Protein AF-A0A661XDH1-F1 (afdb_monomer)

Foldseek 3Di:
DDPDDPQAAAEFAFDPPVDDDTDADAAAQEERAQAQAERYEYDHLGAYEHEHYEGPHHNNGHYDYDPSNPVRYHYYHYHD

pLDDT: mean 85.47, std 15.73, range [36.56, 97.94]

Structure (mmCIF, N/CA/C/O backbone):
data_AF-A0A661XDH1-F1
#
_entry.id   AF-A0A661XDH1-F1
#
loop_
_atom_site.group_PDB
_atom_site.id
_atom_site.type_symbol
_atom_site.label_atom_id
_atom_site.label_alt_id
_atom_site.label_comp_id
_atom_site.label_asym_id
_atom_site.label_entity_id
_atom_site.label_seq_id
_atom_site.pdbx_PDB_ins_code
_atom_site.Cartn_x
_atom_site.Cartn_y
_atom_site.Cartn_z
_atom_site.occupancy
_atom_site.B_iso_or_equiv
_atom_site.auth_seq_id
_atom_site.auth_comp_id
_atom_site.auth_asym_id
_atom_site.auth_atom_id
_atom_site.pdbx_PDB_model_num
ATOM 1 N N . MET A 1 1 ? -0.031 -10.378 -29.270 1.00 36.56 1 MET A N 1
ATOM 2 C CA . MET A 1 1 ? 0.038 -9.048 -28.627 1.00 36.56 1 MET A CA 1
ATOM 3 C C . MET A 1 1 ? -0.524 -9.188 -27.221 1.00 36.56 1 MET A C 1
ATOM 5 O O . MET A 1 1 ? -1.721 -9.407 -27.085 1.00 36.56 1 MET A O 1
ATOM 9 N N . LEU A 1 2 ? 0.326 -9.203 -26.189 1.00 40.00 2 LEU A N 1
ATOM 10 C CA . LEU A 1 2 ? -0.155 -9.216 -24.805 1.00 40.00 2 LEU A CA 1
ATOM 11 C C . LEU A 1 2 ? -0.692 -7.820 -24.478 1.00 40.00 2 LEU A C 1
ATOM 13 O O . LEU A 1 2 ? 0.076 -6.864 -24.428 1.00 40.00 2 LEU A O 1
ATOM 17 N N . HIS A 1 3 ? -2.003 -7.706 -24.278 1.00 40.66 3 HIS A N 1
ATOM 18 C CA . HIS A 1 3 ? -2.600 -6.513 -23.693 1.00 40.66 3 HIS A CA 1
ATOM 19 C C . HIS A 1 3 ? -2.131 -6.430 -22.237 1.00 40.66 3 HIS A C 1
ATOM 21 O O . HIS A 1 3 ? -2.597 -7.187 -21.386 1.00 40.66 3 HIS A O 1
ATOM 27 N N . SER A 1 4 ? -1.164 -5.554 -21.957 1.00 46.66 4 SER A N 1
ATOM 28 C CA . SER A 1 4 ? -0.858 -5.166 -20.584 1.00 46.66 4 SER A CA 1
ATOM 29 C C . SER A 1 4 ? -2.095 -4.460 -20.039 1.00 46.66 4 SER A C 1
ATOM 31 O O . SER A 1 4 ? -2.512 -3.441 -20.589 1.00 46.66 4 SER A O 1
ATOM 33 N N . ALA A 1 5 ? -2.724 -5.026 -19.007 1.00 49.94 5 ALA A N 1
ATOM 34 C CA . ALA A 1 5 ? -3.772 -4.325 -18.279 1.00 49.94 5 ALA A CA 1
ATOM 35 C C . ALA A 1 5 ? -3.215 -2.972 -17.791 1.00 49.94 5 ALA A C 1
ATOM 37 O O . ALA A 1 5 ? -2.027 -2.902 -17.452 1.00 49.94 5 ALA A O 1
ATOM 38 N N . PRO A 1 6 ? -4.024 -1.898 -17.782 1.00 53.50 6 PRO A N 1
ATOM 39 C CA . PRO A 1 6 ? -3.574 -0.608 -17.281 1.00 53.50 6 PRO A CA 1
ATOM 40 C C . PRO A 1 6 ? -3.061 -0.754 -15.838 1.00 53.50 6 PRO A C 1
ATOM 42 O O . PRO A 1 6 ? -3.626 -1.544 -15.074 1.00 53.50 6 PRO A O 1
ATOM 45 N N . PRO A 1 7 ? -1.995 -0.028 -15.460 1.00 61.97 7 PRO A N 1
ATOM 46 C CA . PRO A 1 7 ? -1.404 -0.117 -14.130 1.00 61.97 7 PRO A CA 1
ATOM 47 C C . PRO A 1 7 ? -2.457 0.186 -13.057 1.00 61.97 7 PRO A C 1
ATOM 49 O O . PRO A 1 7 ? -3.035 1.273 -13.022 1.00 61.97 7 PRO A O 1
ATOM 52 N N . VAL A 1 8 ? -2.729 -0.788 -12.185 1.00 76.12 8 VAL A N 1
ATOM 53 C CA . VAL A 1 8 ? -3.614 -0.612 -11.030 1.00 76.12 8 VAL A CA 1
ATOM 54 C C . VAL A 1 8 ? -2.738 -0.193 -9.860 1.00 76.12 8 VAL A C 1
ATOM 56 O O . VAL A 1 8 ? -1.941 -0.992 -9.371 1.00 76.12 8 VAL A O 1
ATOM 59 N N . GLN A 1 9 ? -2.891 1.055 -9.419 1.00 84.25 9 GLN A N 1
ATOM 60 C CA . GLN A 1 9 ? -2.245 1.611 -8.228 1.00 84.25 9 GLN A CA 1
ATOM 61 C C . GLN A 1 9 ? -3.309 2.080 -7.239 1.00 84.25 9 GLN A C 1
ATOM 63 O O . GLN A 1 9 ? -4.325 2.656 -7.635 1.00 84.25 9 GLN A O 1
ATOM 68 N N . ALA A 1 10 ? -3.063 1.887 -5.945 1.00 85.69 10 ALA A N 1
ATOM 69 C CA . ALA A 1 10 ? -3.898 2.477 -4.906 1.00 85.69 10 ALA A CA 1
ATOM 70 C C . ALA A 1 10 ? -3.290 3.806 -4.446 1.00 85.69 10 ALA A C 1
ATOM 72 O O . ALA A 1 10 ? -2.126 3.859 -4.043 1.00 85.69 10 ALA A O 1
ATOM 73 N N . ARG A 1 11 ? -4.086 4.878 -4.469 1.00 90.06 11 ARG A N 1
ATOM 74 C CA . ARG A 1 11 ? -3.700 6.181 -3.918 1.00 90.06 11 ARG A CA 1
ATOM 75 C C . ARG A 1 11 ? -4.646 6.566 -2.785 1.00 90.06 11 ARG A C 1
ATOM 77 O O . ARG A 1 11 ? -5.856 6.617 -2.988 1.00 90.06 11 ARG A O 1
ATOM 84 N N . ILE A 1 12 ? -4.087 6.849 -1.613 1.00 87.06 12 ILE A N 1
ATOM 85 C CA . ILE A 1 12 ? -4.817 7.290 -0.420 1.00 87.06 12 ILE A CA 1
ATOM 86 C C . ILE A 1 12 ? -4.291 8.677 -0.045 1.00 87.06 12 ILE A C 1
ATOM 88 O O . ILE A 1 12 ? -3.099 8.843 0.199 1.00 87.06 12 ILE A O 1
ATOM 92 N N . ILE A 1 13 ? -5.174 9.673 -0.031 1.00 85.88 13 ILE A N 1
ATOM 93 C CA . ILE A 1 13 ? -4.829 11.070 0.252 1.00 85.88 13 ILE A CA 1
ATOM 94 C C . ILE A 1 13 ? -5.705 11.530 1.411 1.00 85.88 13 ILE A C 1
ATOM 96 O O . ILE A 1 13 ? -6.936 11.456 1.326 1.00 85.88 13 ILE A O 1
ATOM 100 N N . GLY A 1 14 ? -5.085 11.960 2.505 1.00 79.31 14 GLY A N 1
ATOM 101 C CA . GLY A 1 14 ? -5.830 12.573 3.597 1.00 79.31 14 GLY A CA 1
ATOM 102 C C . GLY A 1 14 ? -6.256 13.994 3.234 1.00 79.31 14 GLY A C 1
ATOM 103 O O . GLY A 1 14 ? -5.720 14.624 2.327 1.00 79.31 14 GLY A O 1
ATOM 104 N N . HIS A 1 15 ? -7.296 14.477 3.905 1.00 73.12 15 HIS A N 1
ATOM 105 C CA . HIS A 1 15 ? -7.821 15.823 3.702 1.00 73.12 15 HIS A CA 1
ATOM 106 C C . HIS A 1 15 ? -7.648 16.639 4.986 1.00 73.12 15 HIS A C 1
ATOM 108 O O . HIS A 1 15 ? -7.697 16.072 6.087 1.00 73.12 15 HIS A O 1
ATOM 114 N N . PRO A 1 16 ? -7.438 17.962 4.874 1.00 66.50 16 PRO A N 1
ATOM 115 C CA . PRO A 1 16 ? -7.385 18.837 6.032 1.00 66.50 16 PRO A CA 1
ATOM 116 C C . PRO A 1 16 ? -8.704 18.782 6.827 1.00 66.50 16 PRO A C 1
ATOM 118 O O . PRO A 1 16 ? -9.774 18.587 6.251 1.00 66.50 16 PRO A O 1
ATOM 121 N N . PRO A 1 17 ? -8.646 18.993 8.153 1.00 61.34 17 PRO A N 1
ATOM 122 C CA . PRO A 1 17 ? -9.752 18.734 9.084 1.00 61.34 17 PRO A CA 1
ATOM 123 C C . PRO A 1 17 ? -11.022 19.574 8.858 1.00 61.34 17 PRO A C 1
ATOM 125 O O . PRO A 1 17 ? -12.050 19.291 9.463 1.00 61.34 17 PRO A O 1
ATOM 128 N N . HIS A 1 18 ? -10.976 20.593 7.995 1.00 65.56 18 HIS A N 1
ATOM 129 C CA . HIS A 1 18 ? -12.103 21.490 7.715 1.00 65.56 18 HIS A CA 1
ATOM 130 C C . HIS A 1 18 ? -12.903 21.105 6.461 1.00 65.56 18 HIS A C 1
ATOM 132 O O . HIS A 1 18 ? -13.819 21.827 6.072 1.00 65.56 18 HIS A O 1
ATOM 138 N N . SER A 1 19 ? -12.565 19.994 5.803 1.00 56.91 19 SER A N 1
ATOM 139 C CA . SER A 1 19 ? -13.142 19.617 4.511 1.00 56.91 19 SER A CA 1
ATOM 140 C C . SER A 1 19 ? -13.659 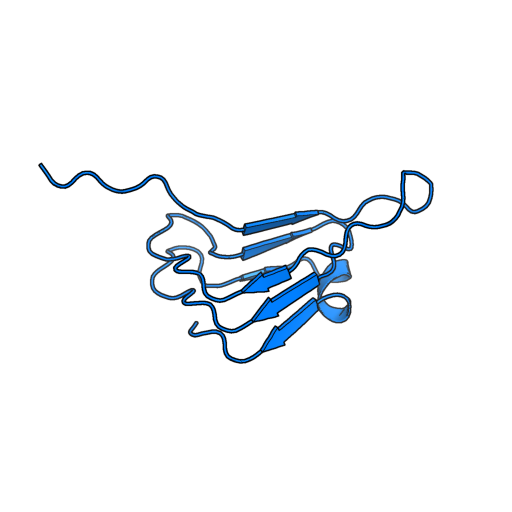18.181 4.551 1.00 56.91 19 SER A C 1
ATOM 142 O O . SER A 1 19 ? -12.882 17.251 4.370 1.00 56.91 19 SER A O 1
ATOM 144 N N . ALA A 1 20 ? -14.977 18.028 4.732 1.00 57.62 20 ALA A N 1
ATOM 145 C CA . ALA A 1 20 ? -15.722 16.762 4.674 1.00 57.62 20 ALA A CA 1
ATOM 146 C C . ALA A 1 20 ? -15.294 15.681 5.705 1.00 57.62 20 ALA A C 1
ATOM 148 O O . A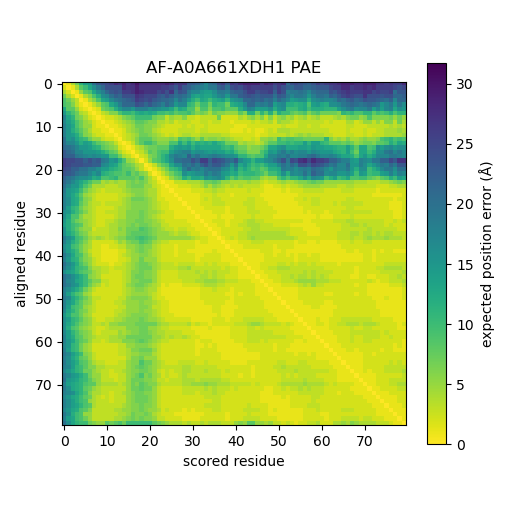LA A 1 20 ? -14.196 15.719 6.260 1.00 57.62 20 ALA A O 1
ATOM 149 N N . PRO A 1 21 ? -16.163 14.702 6.026 1.00 57.75 21 PRO A N 1
ATOM 150 C CA . PRO A 1 21 ? -15.757 13.553 6.831 1.00 57.75 21 PRO A CA 1
ATOM 151 C C . PRO A 1 21 ? -14.570 12.833 6.178 1.00 57.75 21 PRO A C 1
ATOM 153 O O . PRO A 1 21 ? -14.570 12.577 4.973 1.00 57.75 21 PRO A O 1
ATOM 156 N N . GLN A 1 22 ? -13.561 12.498 6.985 1.00 64.50 22 GLN A N 1
ATOM 157 C CA . GLN A 1 22 ? -12.387 11.755 6.534 1.00 64.50 22 GLN A CA 1
ATOM 158 C C . GLN A 1 22 ? -12.821 10.424 5.908 1.00 64.50 22 GLN A C 1
ATOM 160 O O . GLN A 1 22 ? -13.376 9.549 6.573 1.00 64.50 22 GLN A O 1
ATOM 165 N N . SER A 1 23 ? -12.569 10.278 4.608 1.00 71.88 23 SER A N 1
ATOM 166 C CA . SER A 1 23 ? -12.720 9.008 3.904 1.00 71.88 23 SER A CA 1
ATOM 167 C C . SER A 1 23 ? -11.754 7.985 4.503 1.00 71.88 23 SER A C 1
ATOM 169 O O . SER A 1 23 ? -10.557 8.254 4.602 1.00 71.88 23 SER A O 1
ATOM 171 N N . TYR A 1 24 ? -12.269 6.816 4.896 1.00 83.50 24 TYR A N 1
ATOM 172 C CA . TYR A 1 24 ? -11.468 5.701 5.409 1.00 83.50 24 TYR A CA 1
ATOM 173 C C . TYR A 1 24 ? -11.491 4.524 4.416 1.00 83.50 24 TYR A C 1
ATOM 175 O O . TYR A 1 24 ? -12.272 3.576 4.580 1.00 83.50 24 TYR A O 1
ATOM 183 N N . PRO A 1 25 ? -10.692 4.588 3.333 1.00 89.62 25 PRO A N 1
ATOM 184 C CA . PRO A 1 25 ? -10.681 3.579 2.283 1.00 89.62 25 PRO A CA 1
ATOM 185 C C . PRO A 1 25 ? -10.232 2.203 2.787 1.00 89.62 25 PRO A C 1
ATOM 187 O O . PRO A 1 25 ? -9.378 2.065 3.667 1.00 89.62 25 PRO A O 1
ATOM 190 N N . ARG A 1 26 ? -10.802 1.161 2.171 1.00 94.31 26 ARG A N 1
ATOM 191 C CA . ARG A 1 26 ? -10.426 -0.241 2.391 1.00 94.31 26 ARG A CA 1
ATOM 192 C C . ARG A 1 26 ? -9.973 -0.866 1.076 1.00 94.31 26 ARG A C 1
ATOM 194 O O . ARG A 1 26 ? -10.802 -1.118 0.204 1.00 94.31 26 ARG A O 1
ATOM 201 N N . VAL A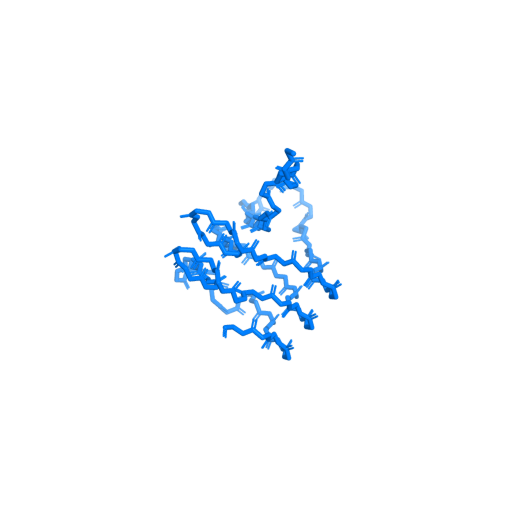 1 27 ? -8.680 -1.146 0.960 1.00 94.06 27 VAL A N 1
ATOM 202 C CA . VAL A 1 27 ? -8.064 -1.815 -0.193 1.00 94.06 27 VAL A CA 1
ATOM 203 C C . VAL A 1 27 ? -7.799 -3.266 0.194 1.00 94.06 27 VAL A C 1
ATOM 205 O O . VAL A 1 27 ? -6.912 -3.540 1.002 1.00 94.06 27 VAL A O 1
ATOM 208 N N . ARG A 1 28 ? -8.589 -4.202 -0.339 1.00 96.69 28 ARG A N 1
ATOM 209 C CA . ARG A 1 28 ? -8.507 -5.617 0.055 1.00 96.69 28 ARG A CA 1
ATOM 210 C C . ARG A 1 28 ? -8.713 -6.601 -1.079 1.00 96.69 28 ARG A C 1
ATOM 212 O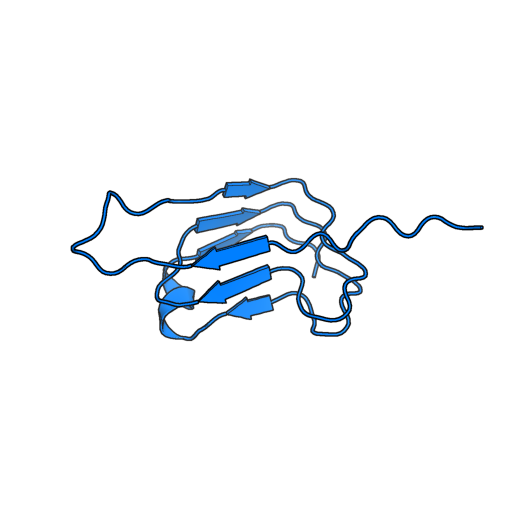 O . ARG A 1 28 ? -9.559 -6.351 -1.933 1.00 96.69 28 ARG A O 1
ATOM 219 N N . ASN A 1 29 ? -7.985 -7.719 -1.038 1.00 96.19 29 ASN A N 1
ATOM 220 C CA . ASN A 1 29 ? -8.052 -8.809 -2.021 1.00 96.19 29 ASN A CA 1
ATOM 221 C C . ASN A 1 29 ? -7.742 -8.379 -3.469 1.00 96.19 29 ASN A C 1
ATOM 223 O O . ASN A 1 29 ? -8.370 -8.868 -4.407 1.00 96.19 29 ASN A O 1
ATOM 227 N N . ASN A 1 30 ? -6.786 -7.463 -3.672 1.00 94.19 30 ASN A N 1
ATOM 228 C CA . ASN A 1 30 ? -6.408 -6.987 -5.009 1.00 94.19 30 ASN A CA 1
ATOM 229 C C . ASN A 1 30 ? -5.035 -7.488 -5.469 1.00 94.19 30 ASN A C 1
ATOM 231 O O . ASN A 1 30 ? -4.142 -7.803 -4.680 1.00 94.19 30 ASN A O 1
ATOM 235 N N . HIS A 1 31 ? -4.853 -7.475 -6.789 1.00 94.81 31 HIS A N 1
ATOM 236 C CA . HIS A 1 31 ? -3.585 -7.714 -7.472 1.00 94.81 31 HIS A CA 1
ATOM 237 C C . HIS A 1 31 ? -3.027 -6.381 -7.982 1.00 94.81 31 HIS A C 1
ATOM 239 O O . HIS A 1 31 ? -3.331 -5.963 -9.094 1.00 94.81 31 HIS A O 1
ATOM 245 N N . ILE A 1 32 ? -2.208 -5.724 -7.163 1.00 94.50 32 ILE A N 1
ATOM 246 C CA . ILE A 1 32 ? -1.626 -4.403 -7.433 1.00 94.50 32 ILE A CA 1
ATOM 247 C C . ILE A 1 32 ? -0.132 -4.621 -7.704 1.00 94.50 32 ILE A C 1
ATOM 249 O O . ILE A 1 32 ? 0.715 -4.402 -6.844 1.00 94.50 32 ILE A O 1
ATOM 253 N N . ASN A 1 33 ? 0.192 -5.178 -8.868 1.00 92.38 33 ASN A N 1
ATOM 254 C CA . ASN A 1 33 ? 1.540 -5.632 -9.223 1.00 92.38 33 ASN A CA 1
ATOM 255 C C . ASN A 1 33 ? 1.943 -5.160 -10.618 1.00 92.38 33 ASN A C 1
ATOM 257 O O . ASN A 1 33 ? 1.085 -4.753 -11.398 1.00 92.38 33 ASN A O 1
ATOM 261 N N . LYS A 1 34 ? 3.240 -5.282 -10.931 1.00 91.88 34 LYS A N 1
ATOM 262 C CA . LYS A 1 34 ? 3.807 -4.967 -12.253 1.00 91.88 34 LYS A CA 1
ATOM 263 C C . LYS A 1 34 ? 3.584 -3.514 -12.677 1.00 91.88 34 LYS A C 1
ATOM 265 O O . LYS A 1 34 ? 3.473 -3.233 -13.864 1.00 91.88 34 LYS A O 1
ATOM 270 N N . ASN A 1 35 ? 3.522 -2.599 -11.711 1.00 88.50 35 ASN A N 1
ATOM 271 C CA . ASN A 1 35 ? 3.523 -1.168 -11.977 1.00 88.50 35 ASN A CA 1
ATOM 272 C C . ASN A 1 35 ? 4.959 -0.631 -12.053 1.00 88.50 35 ASN A C 1
ATOM 274 O O . ASN A 1 35 ? 5.845 -1.102 -11.336 1.00 88.50 35 ASN A O 1
ATOM 278 N N . ASP A 1 36 ? 5.152 0.431 -12.836 1.00 92.00 36 ASP A N 1
ATOM 279 C CA . ASP A 1 36 ? 6.442 1.130 -12.962 1.00 92.00 36 ASP A CA 1
ATOM 280 C C . ASP A 1 36 ? 6.827 1.945 -11.710 1.00 92.00 36 ASP A C 1
ATOM 282 O O . ASP A 1 36 ? 7.985 2.310 -11.532 1.00 92.00 36 ASP A O 1
ATOM 286 N N . CYS A 1 37 ? 5.872 2.218 -10.814 1.00 89.69 37 CYS A N 1
ATOM 287 C CA . CYS A 1 37 ? 6.110 2.903 -9.537 1.00 89.69 37 CYS A CA 1
ATOM 288 C C . CYS A 1 37 ? 5.768 1.982 -8.354 1.00 89.69 37 CYS A C 1
ATOM 290 O O . CYS A 1 37 ? 6.119 0.806 -8.363 1.00 89.69 37 CYS A O 1
ATOM 292 N N . TRP A 1 38 ? 5.107 2.516 -7.324 1.00 93.81 38 TRP A N 1
ATOM 293 C CA . TRP A 1 38 ? 4.677 1.782 -6.138 1.00 93.81 38 TRP A CA 1
ATOM 294 C C . TRP A 1 38 ? 3.309 1.131 -6.328 1.00 93.81 38 TRP A C 1
ATOM 296 O O . TRP A 1 38 ? 2.486 1.622 -7.103 1.00 93.81 38 TRP A O 1
ATOM 306 N N . ALA A 1 39 ? 3.033 0.078 -5.560 1.00 94.94 39 ALA A N 1
ATOM 307 C CA . ALA A 1 39 ? 1.692 -0.500 -5.490 1.00 94.94 39 ALA A CA 1
ATOM 308 C C . ALA A 1 39 ? 0.709 0.457 -4.788 1.00 94.94 39 ALA A C 1
ATOM 310 O O . ALA A 1 39 ? -0.368 0.770 -5.303 1.00 94.94 39 ALA A O 1
ATOM 311 N N . VAL A 1 40 ? 1.096 0.941 -3.605 1.00 95.69 40 VAL A N 1
ATOM 312 C CA . VAL A 1 40 ? 0.267 1.806 -2.763 1.00 95.69 40 VAL A CA 1
ATOM 313 C C . VAL A 1 40 ? 1.024 3.084 -2.427 1.00 95.69 40 VAL A C 1
ATOM 315 O O . VAL A 1 40 ? 2.126 3.035 -1.877 1.00 95.69 40 VAL A O 1
ATOM 318 N N . ARG A 1 41 ? 0.402 4.232 -2.712 1.00 94.88 41 ARG A N 1
ATOM 319 C CA . ARG A 1 41 ? 0.888 5.554 -2.307 1.00 94.88 41 ARG A CA 1
ATOM 320 C C . ARG A 1 41 ? -0.062 6.190 -1.295 1.00 94.88 41 ARG A C 1
ATOM 322 O O . ARG A 1 41 ? -1.245 6.355 -1.597 1.00 94.88 41 ARG A O 1
ATOM 329 N N . VAL A 1 42 ? 0.459 6.573 -0.132 1.00 93.56 42 VAL A N 1
ATOM 330 C CA . VAL A 1 42 ? -0.294 7.250 0.933 1.00 93.56 42 VAL A CA 1
ATOM 331 C C . VAL A 1 42 ? 0.372 8.579 1.273 1.00 93.56 42 VAL A C 1
ATOM 333 O O . VAL A 1 42 ? 1.570 8.608 1.555 1.00 93.56 42 VAL A O 1
ATOM 336 N N . CYS A 1 43 ? -0.388 9.673 1.203 1.00 91.69 43 CYS A N 1
ATOM 337 C CA . CYS A 1 43 ? 0.099 11.032 1.449 1.00 91.69 43 CYS A CA 1
ATOM 338 C C . CYS A 1 43 ? -0.909 11.863 2.264 1.00 91.69 43 CYS A C 1
ATOM 340 O O . CYS A 1 43 ? -2.084 11.502 2.366 1.00 91.69 43 CYS A O 1
ATOM 342 N N . ASP A 1 44 ? -0.445 12.994 2.801 1.00 89.69 44 ASP A N 1
ATOM 343 C CA . ASP A 1 44 ? -1.261 14.058 3.407 1.00 89.69 44 ASP A CA 1
ATOM 344 C C . ASP A 1 44 ? -2.131 13.589 4.583 1.00 89.69 44 ASP A C 1
ATOM 346 O O . ASP A 1 44 ? -3.329 13.860 4.639 1.00 89.69 44 ASP A O 1
ATOM 350 N N . ARG A 1 45 ? -1.532 12.864 5.537 1.00 89.31 45 ARG A N 1
ATOM 351 C CA . ARG A 1 45 ? -2.224 12.193 6.661 1.00 89.31 45 ARG A CA 1
ATOM 352 C C . ARG A 1 45 ? -3.273 11.170 6.214 1.00 89.31 45 ARG A C 1
ATOM 354 O O . ARG A 1 45 ? -4.225 10.893 6.947 1.00 89.31 45 ARG A O 1
ATOM 361 N N . GLY A 1 46 ? -3.114 10.603 5.021 1.00 90.31 46 GLY A N 1
ATOM 362 C CA . GLY A 1 46 ? -3.993 9.571 4.487 1.00 90.31 46 GLY A CA 1
ATOM 363 C C . GLY A 1 46 ? -4.070 8.357 5.411 1.00 90.31 46 GLY A C 1
ATOM 364 O O . GLY A 1 46 ? -3.056 7.863 5.894 1.00 90.31 46 GLY A O 1
ATOM 365 N N . GLY A 1 47 ? -5.285 7.875 5.660 1.00 91.75 47 GLY A N 1
ATOM 366 C CA . GLY A 1 47 ? -5.544 6.717 6.512 1.00 91.75 47 GLY A CA 1
ATOM 367 C C . GLY A 1 47 ? -6.393 5.670 5.809 1.00 91.75 47 GLY A C 1
ATOM 368 O O . GLY A 1 47 ? -7.076 5.969 4.831 1.00 91.75 47 GLY A O 1
ATOM 369 N N . GLY A 1 48 ? -6.348 4.433 6.295 1.00 93.38 48 GLY A N 1
ATOM 370 C CA . GLY A 1 48 ? -7.156 3.354 5.735 1.00 93.38 48 GLY A CA 1
ATOM 371 C C . GLY A 1 48 ? -6.696 1.957 6.129 1.00 93.38 48 GLY A C 1
ATOM 372 O O . GLY A 1 48 ? -5.741 1.763 6.883 1.00 93.38 48 GLY A O 1
ATOM 373 N N . THR A 1 49 ? -7.391 0.956 5.594 1.00 95.88 49 THR A N 1
ATOM 374 C CA . THR A 1 49 ? -7.019 -0.457 5.742 1.00 95.88 49 THR A CA 1
ATOM 375 C C . THR A 1 49 ? -6.562 -1.014 4.403 1.00 95.88 49 THR A C 1
ATOM 377 O O . THR A 1 49 ? -7.303 -0.952 3.423 1.00 95.88 49 THR A O 1
ATOM 380 N N . ILE A 1 50 ? -5.356 -1.579 4.374 1.00 96.69 50 ILE A N 1
ATOM 381 C CA . ILE A 1 50 ? -4.779 -2.252 3.214 1.00 96.69 50 ILE A CA 1
ATOM 382 C C . ILE A 1 50 ? -4.430 -3.672 3.636 1.00 96.69 50 ILE A C 1
ATOM 384 O O . ILE A 1 50 ? -3.455 -3.889 4.363 1.00 96.69 50 ILE A O 1
ATOM 388 N N . GLU A 1 51 ? -5.235 -4.638 3.208 1.00 97.62 51 GLU A N 1
ATOM 389 C CA . GLU A 1 51 ? -5.078 -6.028 3.633 1.00 97.62 51 GLU A CA 1
ATOM 390 C C . GLU A 1 51 ? -5.266 -7.050 2.517 1.00 97.62 51 GLU A C 1
ATOM 392 O O . GLU A 1 51 ? -6.009 -6.816 1.574 1.00 97.62 51 GLU A O 1
ATOM 397 N N . ASP A 1 52 ? -4.596 -8.197 2.620 1.00 97.94 52 ASP A N 1
ATOM 398 C CA . ASP A 1 52 ? -4.776 -9.327 1.695 1.00 97.94 52 ASP A CA 1
ATOM 399 C C . ASP A 1 52 ? -4.511 -8.986 0.211 1.00 97.94 52 ASP A C 1
ATOM 401 O O . ASP A 1 52 ? -5.099 -9.575 -0.696 1.00 97.94 52 ASP A O 1
ATOM 405 N N . ASN A 1 53 ? -3.628 -8.022 -0.071 1.00 95.94 53 ASN A N 1
ATOM 406 C CA . ASN A 1 53 ? -3.268 -7.650 -1.443 1.00 95.94 53 ASN A CA 1
ATOM 407 C C . ASN A 1 53 ? -1.955 -8.306 -1.890 1.00 95.94 53 ASN A C 1
ATOM 409 O O . ASN A 1 53 ? -1.067 -8.584 -1.086 1.00 95.94 53 ASN A O 1
ATOM 413 N N . ASN A 1 54 ? -1.795 -8.502 -3.199 1.00 96.06 54 ASN A N 1
ATOM 414 C CA . ASN A 1 54 ? -0.519 -8.860 -3.819 1.00 96.06 54 ASN A CA 1
ATOM 415 C C . ASN A 1 54 ? 0.133 -7.613 -4.431 1.00 96.06 54 ASN A C 1
ATOM 417 O O . ASN A 1 54 ? -0.305 -7.153 -5.486 1.00 96.06 54 ASN A O 1
ATOM 421 N N . LEU A 1 55 ? 1.173 -7.115 -3.762 1.00 96.31 55 LEU A N 1
ATOM 422 C CA . LEU A 1 55 ? 1.914 -5.878 -4.031 1.00 96.31 55 LEU A CA 1
ATOM 423 C C . LEU A 1 55 ? 3.318 -6.125 -4.620 1.00 96.31 55 LEU A C 1
ATOM 425 O O . LEU A 1 55 ? 4.112 -5.194 -4.747 1.00 96.31 55 LEU A O 1
ATOM 429 N N . ARG A 1 56 ? 3.636 -7.374 -4.973 1.00 95.00 56 ARG A N 1
ATOM 430 C CA . ARG A 1 56 ? 4.952 -7.772 -5.494 1.00 95.00 56 ARG A CA 1
ATOM 431 C C . ARG A 1 56 ? 5.221 -7.237 -6.898 1.00 95.00 56 ARG A C 1
ATOM 433 O O . ARG A 1 56 ? 4.298 -6.986 -7.668 1.00 95.00 56 ARG A O 1
ATOM 440 N N . ILE A 1 57 ? 6.499 -7.219 -7.283 1.00 93.81 57 ILE A N 1
ATOM 441 C CA . ILE A 1 57 ? 6.954 -6.959 -8.665 1.00 93.81 57 ILE A CA 1
ATOM 442 C C . ILE A 1 57 ? 6.527 -5.562 -9.157 1.00 93.81 57 ILE A C 1
ATOM 444 O O . ILE A 1 57 ? 6.209 -5.377 -10.324 1.00 93.81 57 ILE A O 1
ATOM 448 N N . ASN A 1 58 ? 6.467 -4.573 -8.269 1.00 93.06 58 ASN A N 1
ATOM 449 C CA . ASN A 1 58 ? 6.348 -3.167 -8.654 1.00 93.06 58 ASN A CA 1
ATOM 450 C C . ASN A 1 58 ? 7.750 -2.552 -8.660 1.00 93.06 58 ASN A C 1
ATOM 452 O O . ASN A 1 58 ? 8.505 -2.785 -7.715 1.00 93.06 58 ASN A O 1
ATOM 456 N N . ALA A 1 59 ? 8.115 -1.793 -9.694 1.00 93.94 59 ALA A N 1
ATOM 457 C CA . ALA A 1 59 ? 9.488 -1.303 -9.858 1.00 93.94 59 ALA A CA 1
ATOM 458 C C . ALA A 1 59 ? 9.905 -0.304 -8.758 1.00 93.94 59 ALA A C 1
ATOM 460 O O . ALA A 1 59 ? 11.062 -0.295 -8.349 1.00 93.94 59 ALA A O 1
ATOM 461 N N . GLY A 1 60 ? 8.957 0.468 -8.214 1.00 92.50 60 GLY A N 1
ATOM 462 C CA . GLY A 1 60 ? 9.162 1.324 -7.038 1.00 92.50 60 GLY A CA 1
ATOM 463 C C . GLY A 1 60 ? 8.986 0.607 -5.691 1.00 92.50 60 GLY A C 1
ATOM 464 O O . GLY A 1 60 ? 9.214 1.212 -4.647 1.00 92.50 60 GLY A O 1
ATOM 465 N N . GLY A 1 61 ? 8.584 -0.668 -5.691 1.00 95.88 61 GLY A N 1
ATOM 466 C CA . GLY A 1 61 ? 8.282 -1.455 -4.491 1.00 95.88 61 GLY A CA 1
ATOM 467 C C . GLY A 1 61 ? 6.808 -1.419 -4.066 1.00 95.88 61 GLY A C 1
ATOM 468 O O . GLY A 1 61 ? 5.942 -0.859 -4.739 1.00 95.88 61 GLY A O 1
ATOM 469 N N . ALA A 1 62 ? 6.490 -2.051 -2.936 1.00 95.94 62 ALA A N 1
ATOM 470 C CA . ALA A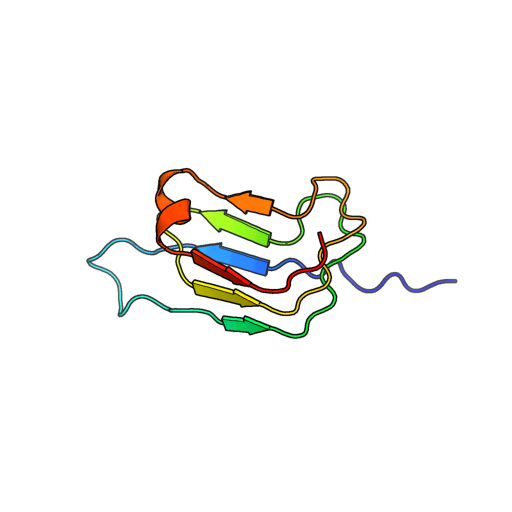 1 62 ? 5.106 -2.182 -2.472 1.00 95.94 62 ALA A CA 1
ATOM 471 C C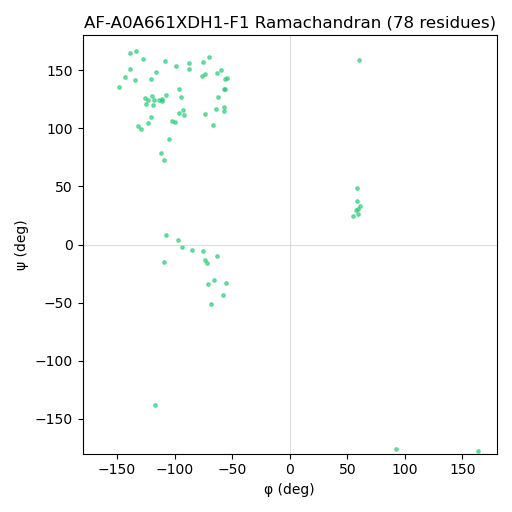 . ALA A 1 62 ? 4.500 -0.853 -1.973 1.00 95.94 62 ALA A C 1
ATOM 473 O O . ALA A 1 62 ? 3.313 -0.596 -2.184 1.00 95.94 62 ALA A O 1
ATOM 474 N N . TRP A 1 63 ? 5.306 0.017 -1.356 1.00 96.31 63 TRP A N 1
ATOM 475 C CA . TRP A 1 63 ? 4.809 1.163 -0.591 1.00 96.31 63 TRP A CA 1
ATOM 476 C C . TRP A 1 63 ? 5.551 2.463 -0.897 1.00 96.31 63 TRP A C 1
ATOM 478 O O . TRP A 1 63 ? 6.775 2.486 -0.984 1.00 96.31 63 TRP A O 1
ATOM 488 N N . SER A 1 64 ? 4.801 3.562 -0.934 1.00 96.31 64 SER A N 1
ATOM 489 C CA . SER A 1 64 ? 5.293 4.925 -0.730 1.00 96.31 64 SER A CA 1
ATOM 490 C C . SER A 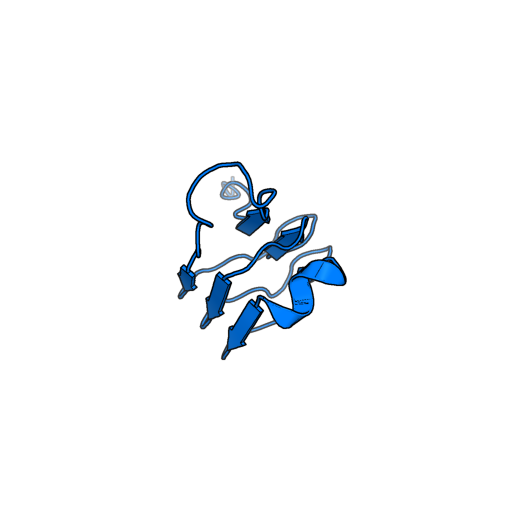1 64 ? 4.364 5.613 0.265 1.00 96.31 64 SER A C 1
ATOM 492 O O . SER A 1 64 ? 3.238 5.971 -0.075 1.00 96.31 64 SER A O 1
ATOM 494 N N . ILE A 1 65 ? 4.794 5.716 1.521 1.00 95.00 65 ILE A N 1
ATOM 495 C CA . ILE A 1 65 ? 3.983 6.237 2.626 1.00 95.00 65 ILE A CA 1
ATOM 496 C C . ILE A 1 65 ? 4.704 7.458 3.192 1.00 95.00 6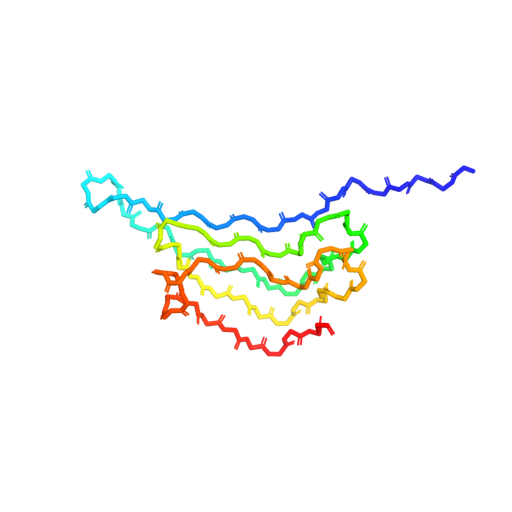5 ILE A C 1
ATOM 4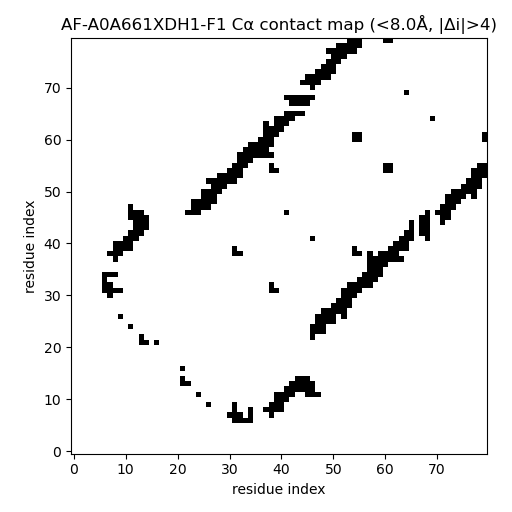98 O O . ILE A 1 65 ? 5.892 7.382 3.499 1.00 95.00 65 ILE A O 1
ATOM 502 N N . SER A 1 66 ? 4.008 8.588 3.303 1.00 94.06 66 SER A N 1
ATOM 503 C CA . SER A 1 66 ? 4.538 9.760 3.999 1.00 94.06 66 SER A CA 1
ATOM 504 C C . SER A 1 66 ? 4.528 9.544 5.517 1.00 94.06 66 SER A C 1
ATOM 506 O O . SER A 1 66 ? 3.628 8.897 6.052 1.00 94.06 66 SER A O 1
ATOM 508 N N . ALA A 1 67 ? 5.511 10.110 6.224 1.00 93.69 67 ALA A N 1
ATOM 509 C CA . ALA A 1 67 ? 5.698 9.899 7.667 1.00 93.69 67 ALA A CA 1
ATOM 510 C C . ALA A 1 67 ? 4.454 10.248 8.510 1.00 93.69 67 ALA A C 1
ATOM 512 O O . ALA A 1 67 ? 4.154 9.594 9.503 1.00 93.69 67 ALA A O 1
ATOM 513 N N . ASP A 1 68 ? 3.685 11.249 8.084 1.00 91.25 68 ASP A N 1
ATOM 514 C CA . ASP A 1 68 ? 2.446 11.693 8.730 1.00 91.25 68 ASP A CA 1
ATOM 515 C C . ASP A 1 68 ? 1.237 10.765 8.488 1.00 91.25 68 ASP A C 1
ATOM 517 O O . ASP A 1 68 ? 0.169 10.982 9.062 1.00 91.25 68 ASP A O 1
ATOM 521 N N . SER A 1 69 ? 1.395 9.743 7.644 1.00 91.38 69 SER A N 1
ATOM 522 C CA . SER A 1 69 ? 0.356 8.770 7.293 1.00 91.38 69 SER A CA 1
ATOM 523 C C . SER A 1 69 ? 0.615 7.376 7.870 1.00 91.38 69 SER A C 1
ATOM 525 O O . SER A 1 69 ? -0.300 6.557 7.900 1.00 91.38 69 SER A O 1
ATOM 527 N N . GLU A 1 70 ? 1.829 7.079 8.352 1.00 90.00 70 GLU A N 1
ATOM 528 C CA . GLU A 1 70 ? 2.200 5.730 8.812 1.00 90.00 70 GLU A CA 1
ATOM 529 C C . GLU A 1 70 ? 1.290 5.204 9.925 1.00 90.00 70 GLU A C 1
ATOM 531 O O . GLU A 1 70 ? 0.838 4.059 9.873 1.00 90.00 70 GLU A O 1
ATOM 536 N N . LEU A 1 71 ? 0.973 6.059 10.901 1.00 91.06 71 LEU A N 1
ATOM 537 C CA . LEU A 1 71 ? 0.137 5.705 12.051 1.00 91.06 71 LEU A CA 1
ATOM 538 C C . LEU A 1 71 ? -1.352 5.569 11.702 1.00 91.06 71 LEU A C 1
ATOM 540 O O . LEU A 1 71 ? -2.118 5.007 12.483 1.00 91.06 71 LEU A O 1
ATOM 544 N N . ASN A 1 72 ? -1.767 6.037 10.523 1.00 91.12 72 ASN A N 1
ATOM 545 C CA . ASN A 1 72 ? -3.167 6.032 10.098 1.00 91.12 72 ASN A CA 1
ATOM 546 C C . ASN A 1 72 ? -3.525 4.778 9.280 1.00 91.12 72 ASN A C 1
ATOM 548 O O . ASN A 1 72 ? -4.679 4.607 8.866 1.00 91.12 72 ASN A O 1
ATOM 552 N N . LEU A 1 73 ? -2.546 3.900 9.032 1.00 93.12 73 LEU A N 1
ATOM 553 C CA . LEU A 1 73 ? -2.691 2.727 8.180 1.00 93.12 73 LEU A CA 1
ATOM 554 C C . LEU A 1 73 ? -2.725 1.436 8.988 1.00 93.12 73 LEU A C 1
ATOM 556 O O . LEU A 1 73 ? -1.800 1.097 9.724 1.00 93.12 73 LEU A O 1
ATOM 560 N N . ARG A 1 74 ? -3.749 0.627 8.726 1.00 95.62 74 ARG A N 1
ATOM 561 C CA . ARG A 1 74 ? -3.732 -0.794 9.067 1.00 95.62 74 ARG A CA 1
ATOM 562 C C . ARG A 1 74 ? -3.215 -1.582 7.867 1.00 95.62 74 ARG A C 1
ATOM 564 O O . ARG A 1 74 ? -3.877 -1.628 6.831 1.00 95.62 74 ARG A O 1
ATOM 571 N N . ARG A 1 75 ? -2.062 -2.233 8.029 1.00 95.38 75 ARG A N 1
ATOM 572 C CA . ARG A 1 75 ? -1.459 -3.136 7.036 1.00 95.38 75 ARG A CA 1
ATOM 573 C C . ARG A 1 75 ? -1.510 -4.567 7.556 1.00 95.38 75 ARG A C 1
ATOM 575 O O . ARG A 1 75 ? -1.017 -4.828 8.650 1.00 95.38 75 ARG A O 1
ATOM 582 N N . ALA A 1 76 ? -2.111 -5.488 6.807 1.00 97.44 76 ALA A N 1
ATOM 583 C CA . ALA A 1 76 ? -2.213 -6.883 7.236 1.00 97.44 76 ALA A CA 1
ATOM 584 C C . ALA A 1 76 ? -2.198 -7.857 6.054 1.00 97.44 76 ALA A C 1
ATOM 586 O O . ALA A 1 76 ? -2.918 -7.661 5.085 1.00 97.44 76 ALA A O 1
ATOM 587 N N . ARG A 1 77 ? -1.427 -8.947 6.153 1.00 97.75 77 ARG A N 1
ATOM 588 C CA . ARG A 1 77 ? -1.462 -10.074 5.195 1.00 97.75 77 ARG A CA 1
ATOM 589 C C . ARG A 1 77 ? -1.239 -9.684 3.718 1.00 97.75 77 ARG A C 1
ATOM 591 O O . ARG A 1 77 ? -1.662 -10.404 2.818 1.00 97.75 77 ARG A O 1
ATOM 598 N N . ASN A 1 78 ? -0.567 -8.563 3.453 1.00 96.88 78 ASN A N 1
ATOM 599 C CA . ASN A 1 78 ? -0.152 -8.211 2.097 1.00 96.88 78 ASN A CA 1
ATOM 600 C C . ASN A 1 78 ? 1.068 -9.052 1.694 1.00 96.88 78 ASN A C 1
ATOM 602 O O . ASN A 1 78 ? 1.917 -9.371 2.525 1.00 96.88 78 ASN A O 1
ATOM 606 N N . LYS A 1 79 ? 1.145 -9.423 0.416 1.00 96.88 79 LYS A N 1
ATOM 607 C CA . LYS A 1 79 ? 2.324 -10.053 -0.189 1.00 96.88 79 LYS A CA 1
ATOM 608 C C . LYS A 1 79 ? 3.127 -8.955 -0.864 1.00 96.88 79 LYS A C 1
ATOM 610 O O . LYS A 1 79 ? 2.632 -8.379 -1.830 1.00 96.88 79 LYS A O 1
ATOM 615 N N . GLU A 1 80 ? 4.316 -8.678 -0.358 1.00 93.62 80 GLU A N 1
ATOM 616 C CA . GLU A 1 80 ? 5.150 -7.527 -0.734 1.00 93.62 80 GLU A CA 1
ATOM 617 C C . GLU A 1 80 ? 6.361 -7.948 -1.560 1.00 93.62 80 GLU A C 1
ATOM 619 O O . GLU A 1 80 ? 6.908 -9.042 -1.283 1.00 93.62 80 GLU A O 1
#

Radius of gyration: 13.24 Å; Cα contacts (8 Å, |Δi|>4): 191; chains: 1; bounding box: 25×32×41 Å

Mean predicted aligned error: 5.95 Å

Secondary structure (DSSP, 8-state):
---PPPP--EEEE---TTSSS----EEES-B--S-SSEEEEEETT--EEEES-B--S-TTEEEEE-TTTGGGEEEES-B-

Solvent-accessible surface area (backbone atoms only — not comparable to full-atom values): 4487 Å² total; per-residue (Å²): 133,85,80,76,73,77,76,54,61,50,78,40,71,33,68,65,94,90,55,72,83,81,74,70,52,74,51,62,73,43,80,24,40,69,25,83,41,42,17,33,40,31,33,68,52,11,39,28,38,43,30,49,27,38,20,37,72,16,73,53,31,39,63,43,70,39,83,75,13,58,89,43,48,48,78,43,77,56,44,100

Nearest PDB structures (foldseek):
  4ozz-assembly1_A  TM=5.841E-01  e=8.738E+00  Pseudomonas syringae pv. tomato str. DC3000
  8ect-assembly1_B  TM=3.735E-01  e=6.501E+00  Equus caballus

Sequence (80 aa):
MLHSAPPVQARIIGHPPHSAPQSYPRVRNNHINKNDCWAVRVCDRGGGTIEDNNLRINAGGAWSISADSELNLRRARNKE